Protein AF-A0A4Q3V1G8-F1 (afdb_monomer)

pLDDT: mean 88.75, std 11.13, range [47.59, 98.69]

Secondary structure (DSSP, 8-state):
-EEE-PEES---GGGHHHHHHHTTTSEEEEEEEETTTTEEEEEEEE-HHHHHHHHHHHHHHHGGG--TTT---SS--SBSEEEEEEESS--HHHHHHHHHHHH---EEE-GGGTTS--HHHHHHHS---SSSB-EEEEE---------

Nearest PDB structures (foldseek):
  1qd1-assembly1_A  TM=9.001E-01  e=7.141E-14  Sus scrofa
  1qd1-assembly1_B  TM=8.941E-01  e=1.882E-13  Sus scrofa
  2pfd-assembly1_A  TM=8.922E-01  e=1.395E-12  Rattus norvegicus
  8xsx-assembly1_CB  TM=6.002E-01  e=4.749E-01  Homo sapiens
  8ceh-assembly1_Aa  TM=5.767E-01  e=5.404E-01  Saccharomyces cerevisiae

Foldseek 3Di:
DKKKKWKFQAADQVCQVVLVVLLPPWAWDDWHDDPQARITITITDDPQVSRLSSVVSNCVVQLVVFFPVPDDHDHQAQFSRREMEMEDDYDQVVSQVVCCVVPVAAEAEEDPRHPRDDSVRCSVVFHNPGRGGYHYTYYDHDDDDDDD

Sequence (148 aa):
MTLTVPNWSIYAPEAERHWESLLAPCTVHYCQGDVDHGRTVTAFSGSQEEVEAALFRLAEDILPRIDLREQTGVHPRIGALDVCPFIGPNDAAGFAHRLQQRFGIPTVLYERSGDGRSLPEIRKHEGAGTRWGVATIGERGFLLAINV

Mean predicted aligned error: 4.71 Å

Solvent-accessible surface area (backbone atoms only — not comparable to full-atom values): 8042 Å² total; per-residue (Å²): 107,18,38,38,51,36,34,30,60,46,58,53,76,90,47,36,71,57,55,56,61,45,33,61,90,33,52,76,77,44,64,51,58,37,78,80,48,29,22,26,42,37,27,38,32,25,51,54,68,47,44,52,53,21,51,49,51,48,47,68,64,47,54,83,78,51,47,55,80,76,63,85,56,81,50,92,69,26,14,42,49,34,36,36,43,36,30,68,67,74,58,46,68,61,50,38,53,52,49,25,73,74,70,70,40,52,62,44,51,28,34,80,58,38,92,57,47,48,70,74,59,47,54,73,75,48,63,46,86,40,53,49,23,34,32,31,28,16,43,49,78,94,79,85,88,78,90,130

Radius of gyration: 13.98 Å; Cα contacts (8 Å, |Δi|>4): 303; chains: 1; bounding box: 34×35×31 Å

Structure (mmCIF, N/CA/C/O backbone):
data_AF-A0A4Q3V1G8-F1
#
_entry.id   AF-A0A4Q3V1G8-F1
#
loop_
_atom_site.group_PDB
_atom_site.id
_atom_site.type_symbol
_atom_site.label_atom_id
_atom_site.label_alt_id
_atom_site.label_comp_id
_atom_site.label_asym_id
_atom_site.label_entity_id
_atom_site.label_seq_id
_atom_site.pdbx_PDB_ins_code
_atom_site.Cartn_x
_atom_site.Cartn_y
_atom_site.Cartn_z
_atom_site.occupancy
_atom_site.B_iso_or_equiv
_atom_site.auth_seq_id
_atom_site.auth_comp_id
_atom_site.auth_asym_id
_atom_site.auth_atom_id
_atom_site.pdbx_PDB_model_num
ATOM 1 N N . MET A 1 1 ? 1.397 11.195 14.075 1.00 91.25 1 MET A N 1
ATOM 2 C CA . MET A 1 1 ? 2.170 10.781 12.890 1.00 91.25 1 MET A CA 1
ATOM 3 C C . MET A 1 1 ? 1.860 9.327 12.624 1.00 91.25 1 MET A C 1
ATOM 5 O O . MET A 1 1 ? 1.904 8.534 13.562 1.00 91.25 1 MET A O 1
ATOM 9 N N . THR A 1 2 ? 1.530 9.018 11.381 1.00 96.00 2 THR A N 1
ATOM 10 C CA . THR A 1 2 ? 1.158 7.690 10.896 1.00 96.00 2 THR A CA 1
ATOM 11 C C . THR A 1 2 ? 2.268 7.202 9.981 1.00 96.00 2 THR A C 1
ATOM 13 O O . THR A 1 2 ? 2.747 7.970 9.151 1.00 96.00 2 THR A O 1
ATOM 16 N N . LEU A 1 3 ? 2.699 5.956 10.142 1.00 97.06 3 LEU A N 1
ATOM 17 C CA . LEU A 1 3 ? 3.656 5.285 9.260 1.00 97.06 3 LEU A CA 1
ATOM 18 C C . LEU A 1 3 ? 2.925 4.166 8.522 1.00 97.06 3 LEU A C 1
ATOM 20 O O . LEU A 1 3 ? 2.128 3.447 9.124 1.00 97.06 3 LEU A O 1
ATOM 24 N N . THR A 1 4 ? 3.230 3.983 7.243 1.00 97.19 4 THR A N 1
ATOM 25 C CA . THR A 1 4 ? 2.778 2.820 6.480 1.00 97.19 4 THR A CA 1
ATOM 26 C C . THR A 1 4 ? 3.923 2.207 5.687 1.00 97.19 4 THR A C 1
ATOM 28 O O . THR A 1 4 ? 4.894 2.892 5.361 1.00 97.19 4 THR A O 1
ATOM 31 N N . VAL A 1 5 ? 3.823 0.900 5.431 1.00 96.50 5 VAL A N 1
ATOM 32 C CA . VAL A 1 5 ? 4.818 0.119 4.680 1.00 96.50 5 VAL A CA 1
ATOM 33 C C . VAL A 1 5 ? 4.122 -0.774 3.641 1.00 96.50 5 VAL A C 1
ATOM 35 O O . VAL A 1 5 ? 4.073 -1.994 3.826 1.00 96.50 5 VAL A O 1
ATOM 38 N N . PRO A 1 6 ? 3.455 -0.206 2.620 1.00 96.50 6 PRO A N 1
ATOM 39 C CA . PRO A 1 6 ? 2.727 -1.000 1.644 1.00 96.50 6 PRO A CA 1
ATOM 40 C C . PRO A 1 6 ? 3.666 -1.815 0.746 1.00 96.50 6 PRO A C 1
ATOM 42 O O . PRO A 1 6 ? 4.669 -1.322 0.224 1.00 96.50 6 PRO A O 1
ATOM 45 N N . ASN A 1 7 ? 3.278 -3.068 0.528 1.00 94.88 7 ASN A N 1
ATOM 46 C CA . ASN A 1 7 ? 3.923 -3.978 -0.407 1.00 94.88 7 ASN A CA 1
ATOM 47 C C . ASN A 1 7 ? 3.077 -4.091 -1.675 1.00 94.88 7 ASN A C 1
ATOM 49 O O . ASN A 1 7 ? 1.935 -4.554 -1.629 1.00 94.88 7 ASN A O 1
ATOM 53 N N . TRP A 1 8 ? 3.664 -3.722 -2.806 1.00 95.31 8 TRP A N 1
ATOM 54 C CA . TRP A 1 8 ? 3.045 -3.791 -4.123 1.00 95.31 8 TRP A CA 1
ATOM 55 C C . TRP A 1 8 ? 3.599 -4.978 -4.901 1.00 95.31 8 TRP A C 1
ATOM 57 O O . TRP A 1 8 ? 4.811 -5.124 -5.006 1.00 95.31 8 TRP A O 1
ATOM 67 N N . SER A 1 9 ? 2.739 -5.807 -5.487 1.00 93.19 9 SER A N 1
ATOM 68 C CA . SER A 1 9 ? 3.126 -7.017 -6.238 1.00 93.19 9 SER A CA 1
ATOM 69 C C . SER A 1 9 ? 3.633 -6.730 -7.660 1.00 93.19 9 SER A C 1
ATOM 71 O O . SER A 1 9 ? 3.309 -7.450 -8.602 1.00 93.19 9 SER A O 1
ATOM 73 N N . ILE A 1 10 ? 4.374 -5.637 -7.830 1.00 91.94 10 ILE A N 1
ATOM 74 C CA . ILE A 1 10 ? 4.967 -5.208 -9.095 1.00 91.94 10 ILE A CA 1
ATOM 75 C C . ILE A 1 10 ? 6.446 -4.905 -8.878 1.00 91.94 10 ILE A C 1
ATOM 77 O O . ILE A 1 10 ? 6.811 -4.349 -7.849 1.00 91.94 10 ILE A O 1
ATOM 81 N N . TYR A 1 11 ? 7.283 -5.230 -9.857 1.00 91.94 11 TYR A N 1
ATOM 82 C CA . TYR A 1 11 ? 8.659 -4.751 -9.944 1.00 91.94 11 TYR A CA 1
ATOM 83 C C . TYR A 1 11 ? 8.791 -3.896 -11.208 1.00 91.94 11 TYR A C 1
ATOM 85 O O . TYR A 1 11 ? 8.629 -4.411 -12.313 1.00 91.94 11 TYR A O 1
ATOM 93 N N . ALA A 1 12 ? 9.025 -2.593 -11.037 1.00 91.88 12 ALA A N 1
ATOM 94 C CA . ALA A 1 12 ? 9.196 -1.629 -12.128 1.00 91.88 12 ALA A CA 1
ATOM 95 C C . ALA A 1 12 ? 10.237 -0.566 -11.719 1.00 91.88 12 ALA A C 1
ATOM 97 O O . ALA A 1 12 ? 9.861 0.536 -11.306 1.00 91.88 12 ALA A O 1
ATOM 98 N N . PRO A 1 13 ? 11.544 -0.890 -11.765 1.00 91.62 13 PRO A N 1
ATOM 99 C CA . PRO A 1 13 ? 12.608 -0.011 -11.271 1.00 91.62 13 PRO A CA 1
ATOM 100 C C . PRO A 1 13 ? 12.626 1.359 -11.966 1.00 91.62 13 PRO A C 1
ATOM 102 O O . PRO A 1 13 ? 12.992 2.374 -11.375 1.00 91.62 13 PRO A O 1
ATOM 105 N N . GLU A 1 14 ? 12.173 1.429 -13.216 1.00 94.25 14 GLU A N 1
ATOM 106 C CA . GLU A 1 14 ? 12.031 2.673 -13.968 1.00 94.25 14 GLU A CA 1
ATOM 107 C C . GLU A 1 14 ? 10.965 3.628 -13.398 1.00 94.25 14 GLU A C 1
ATOM 109 O O . GLU A 1 14 ? 11.041 4.835 -13.641 1.00 94.25 14 GLU A O 1
ATOM 114 N N . ALA A 1 15 ? 9.994 3.113 -12.635 1.00 94.94 15 ALA A N 1
ATOM 115 C CA . ALA A 1 15 ? 8.897 3.882 -12.050 1.00 94.94 15 ALA A CA 1
ATOM 116 C C . ALA A 1 15 ? 9.166 4.336 -10.604 1.00 94.94 15 ALA A C 1
ATOM 118 O O . ALA A 1 15 ? 8.461 5.215 -10.113 1.00 94.94 15 ALA A O 1
ATOM 119 N N . GLU A 1 16 ? 10.194 3.808 -9.930 1.00 94.12 16 GLU A N 1
ATOM 120 C CA . GLU A 1 16 ? 10.452 4.055 -8.500 1.00 94.12 16 GLU A CA 1
ATOM 121 C C . GLU A 1 16 ? 10.584 5.545 -8.168 1.00 94.12 16 GLU A C 1
ATOM 123 O O . GLU A 1 16 ? 9.902 6.041 -7.276 1.00 94.12 16 GLU A O 1
ATOM 128 N N . ARG A 1 17 ? 11.375 6.296 -8.948 1.00 95.88 17 ARG A N 1
ATOM 129 C CA . ARG A 1 17 ? 11.522 7.754 -8.759 1.00 95.88 17 ARG A CA 1
ATOM 130 C C . ARG A 1 17 ? 10.205 8.513 -8.916 1.00 95.88 17 ARG A C 1
ATOM 132 O O . ARG A 1 17 ? 9.983 9.519 -8.246 1.00 95.88 17 ARG A O 1
ATOM 139 N N . HIS A 1 18 ? 9.340 8.056 -9.819 1.00 97.56 18 HIS A N 1
ATOM 140 C CA . HIS A 1 18 ? 8.012 8.642 -9.991 1.00 97.56 18 HIS A CA 1
ATOM 141 C C . HIS A 1 18 ? 7.136 8.331 -8.777 1.00 97.56 18 HIS A C 1
ATOM 143 O O . HIS A 1 18 ? 6.546 9.248 -8.210 1.00 97.56 18 HIS A O 1
ATOM 149 N N . TRP A 1 19 ? 7.121 7.083 -8.306 1.00 97.69 19 TRP A N 1
ATOM 150 C CA . TRP A 1 19 ? 6.374 6.692 -7.108 1.00 97.69 19 TRP A CA 1
ATOM 151 C C . TRP A 1 19 ? 6.843 7.407 -5.843 1.00 97.69 19 TRP A C 1
ATOM 153 O O . TRP A 1 19 ? 5.995 7.861 -5.080 1.00 97.69 19 TRP A O 1
ATOM 163 N N . GLU A 1 20 ? 8.149 7.613 -5.658 1.00 97.44 20 GLU A N 1
ATOM 164 C CA . GLU A 1 20 ? 8.673 8.460 -4.579 1.00 97.44 20 GLU A CA 1
ATOM 165 C C . GLU A 1 20 ? 8.102 9.879 -4.643 1.00 97.44 20 GLU A C 1
ATOM 167 O O . GLU A 1 20 ? 7.680 10.425 -3.624 1.00 97.44 20 GLU A O 1
ATOM 172 N N . SER A 1 21 ? 8.018 10.468 -5.840 1.00 97.88 21 SER A N 1
ATOM 173 C CA . SER A 1 21 ? 7.459 11.815 -6.007 1.00 97.88 21 SER A CA 1
ATOM 174 C C . SER A 1 21 ? 5.971 11.895 -5.637 1.00 97.88 21 SER A C 1
ATOM 176 O O . SER A 1 21 ? 5.521 12.904 -5.091 1.00 97.88 21 SER A O 1
ATOM 178 N N . LEU A 1 22 ? 5.212 10.811 -5.850 1.00 98.19 22 LEU A N 1
ATOM 179 C CA . LEU A 1 22 ? 3.797 10.721 -5.473 1.00 98.19 22 LEU A CA 1
ATOM 180 C C . LEU A 1 22 ? 3.588 10.674 -3.953 1.00 98.19 22 LEU A C 1
ATOM 182 O O . LEU A 1 22 ? 2.465 10.899 -3.491 1.00 98.19 22 LEU A O 1
ATOM 186 N N . LEU A 1 23 ? 4.633 10.410 -3.163 1.00 97.94 23 LEU A N 1
AT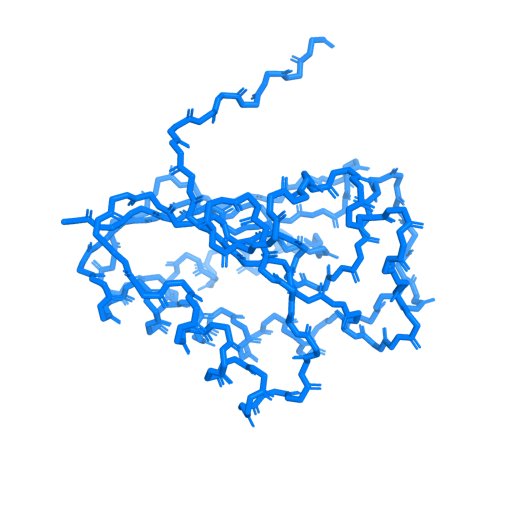OM 187 C CA . LEU A 1 23 ? 4.543 10.356 -1.704 1.00 97.94 23 LEU A CA 1
ATOM 188 C C . 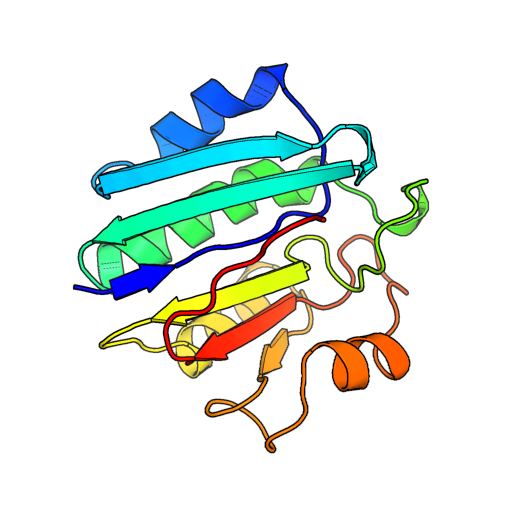LEU A 1 23 ? 4.527 11.741 -1.047 1.00 97.94 23 LEU A C 1
ATOM 190 O O . LEU A 1 23 ? 4.114 11.847 0.103 1.00 97.94 23 LEU A O 1
ATOM 194 N N . ALA A 1 24 ? 4.893 12.815 -1.752 1.00 95.50 24 ALA A N 1
ATOM 195 C CA . ALA A 1 24 ? 4.867 14.165 -1.187 1.00 95.50 24 ALA A CA 1
ATOM 196 C C . ALA A 1 24 ? 3.453 14.563 -0.686 1.00 95.50 24 ALA A C 1
ATOM 198 O O . ALA A 1 24 ? 2.462 14.295 -1.369 1.00 95.50 24 ALA A O 1
ATOM 199 N N . PRO A 1 25 ? 3.309 15.222 0.479 1.00 97.44 25 PRO A N 1
ATOM 200 C CA . PRO A 1 25 ? 4.363 15.773 1.334 1.00 97.44 25 PRO A CA 1
ATOM 201 C C . PRO A 1 25 ? 4.877 14.809 2.424 1.00 97.44 25 PRO A C 1
ATOM 203 O O . PRO A 1 25 ? 5.576 15.257 3.329 1.00 97.44 25 PRO A O 1
ATOM 206 N N . CYS A 1 26 ? 4.546 13.512 2.379 1.00 98.25 26 CYS A N 1
ATOM 207 C CA . CYS A 1 26 ? 5.023 12.559 3.381 1.00 98.25 26 CYS A CA 1
ATOM 208 C C . CYS A 1 26 ? 6.554 12.469 3.400 1.00 98.25 26 CYS A C 1
ATOM 210 O O . CYS A 1 26 ? 7.226 12.572 2.372 1.00 98.25 26 CYS A O 1
ATOM 212 N N . THR A 1 27 ? 7.101 12.170 4.575 1.00 98.31 27 THR A N 1
ATOM 213 C CA . THR A 1 27 ? 8.498 11.763 4.712 1.00 98.31 27 THR A CA 1
ATOM 214 C C . THR A 1 27 ? 8.661 10.359 4.145 1.00 98.31 27 THR A C 1
ATOM 216 O O . THR A 1 27 ? 8.052 9.416 4.655 1.00 98.31 27 THR A O 1
ATOM 219 N N . VAL A 1 28 ? 9.491 10.218 3.113 1.00 97.88 28 VAL A N 1
ATOM 220 C CA . VAL A 1 28 ? 9.822 8.930 2.490 1.00 97.88 28 VAL A CA 1
ATOM 221 C C . VAL A 1 28 ? 10.999 8.293 3.223 1.00 97.88 28 VAL A C 1
ATOM 223 O O . VAL A 1 28 ? 12.035 8.927 3.407 1.00 97.88 28 VAL A O 1
ATOM 226 N N . HIS A 1 29 ? 10.836 7.036 3.631 1.00 96.69 29 HIS A N 1
ATOM 227 C CA . HIS A 1 29 ? 11.870 6.234 4.298 1.00 96.69 29 HIS A CA 1
ATOM 228 C C . HIS A 1 29 ? 12.431 5.146 3.384 1.00 96.69 29 HIS A C 1
ATOM 230 O O . HIS A 1 29 ? 13.583 4.749 3.536 1.00 96.69 29 HIS A O 1
ATOM 236 N N . TYR A 1 30 ? 11.606 4.636 2.466 1.00 95.62 30 TYR A N 1
ATOM 237 C CA . TYR A 1 30 ? 11.975 3.578 1.530 1.00 95.62 30 TYR A CA 1
ATOM 238 C C . TYR A 1 30 ? 11.035 3.580 0.319 1.00 95.62 30 TYR A C 1
ATOM 240 O O . TYR A 1 30 ? 9.830 3.778 0.479 1.00 95.62 30 TYR A O 1
ATOM 248 N N . CYS A 1 31 ? 11.556 3.322 -0.876 1.00 95.50 31 CYS A N 1
ATOM 249 C CA . CYS A 1 31 ? 10.762 3.049 -2.073 1.00 95.50 31 CYS A CA 1
ATOM 250 C C . CYS A 1 31 ? 11.630 2.292 -3.076 1.00 95.50 31 CYS A C 1
ATOM 252 O O . CYS A 1 31 ? 12.344 2.893 -3.871 1.00 95.50 31 CYS A O 1
ATOM 254 N N . GLN A 1 32 ? 11.608 0.965 -3.008 1.00 93.62 32 GLN A N 1
ATOM 255 C CA . GLN A 1 32 ? 12.488 0.154 -3.841 1.00 93.62 32 GLN A CA 1
ATOM 256 C C . GLN A 1 32 ? 11.853 -1.192 -4.185 1.00 93.62 32 GLN A C 1
ATOM 258 O O . GLN A 1 32 ? 11.128 -1.800 -3.386 1.00 93.62 32 GLN A O 1
ATOM 263 N N . GLY A 1 33 ? 12.121 -1.637 -5.406 1.00 89.44 33 GLY A N 1
ATOM 264 C CA . GLY A 1 33 ? 11.773 -2.933 -5.949 1.00 89.44 33 GLY A CA 1
ATOM 265 C C . GLY A 1 33 ? 12.762 -4.032 -5.572 1.00 89.44 33 GLY A C 1
ATOM 266 O O . GLY A 1 33 ? 13.967 -3.822 -5.455 1.00 89.44 33 GLY A O 1
ATOM 267 N N . ASP A 1 34 ? 12.228 -5.237 -5.445 1.00 84.38 34 ASP A N 1
ATOM 268 C CA . ASP A 1 34 ? 12.937 -6.493 -5.255 1.00 84.38 34 ASP A CA 1
ATOM 269 C C . ASP A 1 34 ? 12.611 -7.398 -6.451 1.00 84.38 34 ASP A C 1
ATOM 271 O O . ASP A 1 34 ? 11.469 -7.845 -6.615 1.00 84.38 34 ASP A O 1
ATOM 275 N N . VAL A 1 35 ? 13.612 -7.612 -7.311 1.00 80.44 35 VAL A N 1
ATOM 276 C CA . VAL A 1 35 ? 13.464 -8.370 -8.562 1.00 80.44 35 VAL A CA 1
ATOM 277 C C . VAL A 1 35 ? 13.153 -9.842 -8.305 1.00 80.44 35 VAL A C 1
ATOM 279 O O . VAL A 1 35 ? 12.322 -10.417 -9.005 1.00 80.44 35 VAL A O 1
ATOM 282 N N . ASP A 1 36 ? 13.751 -10.433 -7.268 1.00 76.12 36 ASP A N 1
ATOM 283 C CA . ASP A 1 36 ? 13.586 -11.853 -6.950 1.00 76.12 36 ASP A CA 1
ATOM 284 C C . ASP A 1 36 ? 12.162 -12.135 -6.453 1.00 76.12 36 ASP A C 1
ATOM 286 O O . ASP A 1 36 ? 11.566 -13.175 -6.749 1.00 76.12 36 ASP A O 1
ATOM 290 N N . HIS A 1 37 ? 11.575 -11.173 -5.737 1.00 79.44 37 HIS A N 1
ATOM 291 C CA . HIS A 1 37 ? 10.217 -11.276 -5.209 1.00 79.44 37 HIS A CA 1
ATOM 292 C C . HIS A 1 37 ? 9.141 -10.690 -6.136 1.00 79.44 37 HIS A C 1
ATOM 294 O O . HIS A 1 37 ? 7.952 -10.927 -5.899 1.00 79.44 37 HIS A O 1
ATOM 300 N N . GLY A 1 38 ? 9.530 -9.949 -7.179 1.00 84.88 38 GLY A N 1
ATOM 301 C CA . GLY A 1 38 ? 8.606 -9.279 -8.097 1.00 84.88 38 GLY A CA 1
ATOM 302 C C . GLY A 1 38 ? 7.704 -8.268 -7.386 1.00 84.88 38 GLY A C 1
ATOM 303 O O . GLY A 1 38 ? 6.503 -8.224 -7.653 1.00 84.88 38 GLY A O 1
ATOM 304 N N . ARG A 1 39 ? 8.254 -7.521 -6.420 1.00 89.75 39 ARG A N 1
ATOM 305 C CA . ARG A 1 39 ? 7.492 -6.578 -5.588 1.00 89.75 39 ARG A CA 1
ATOM 306 C C . ARG A 1 39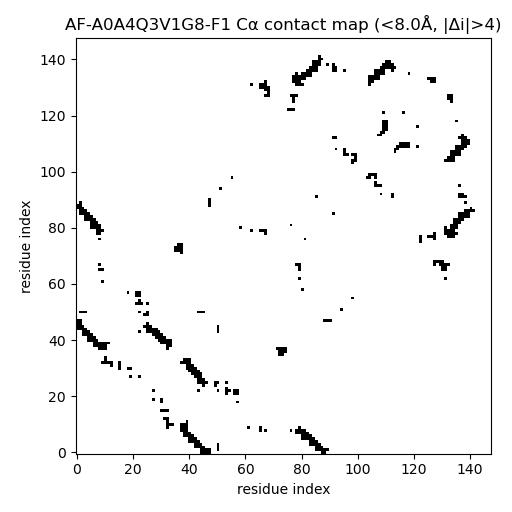 ? 8.236 -5.268 -5.375 1.00 89.75 39 ARG A C 1
ATOM 308 O O . ARG A 1 39 ? 9.460 -5.255 -5.377 1.00 89.75 39 ARG A O 1
ATOM 315 N N . THR A 1 40 ? 7.502 -4.214 -5.053 1.00 94.12 40 THR A N 1
ATOM 316 C CA . THR A 1 40 ? 8.031 -2.928 -4.603 1.00 94.12 40 THR A CA 1
ATOM 317 C C . THR A 1 40 ? 7.493 -2.640 -3.216 1.00 94.12 40 THR A C 1
ATOM 319 O O . THR A 1 40 ? 6.287 -2.698 -2.977 1.00 94.12 40 THR A O 1
ATOM 322 N N . VAL A 1 41 ? 8.398 -2.332 -2.292 1.00 94.88 41 VAL A N 1
ATOM 323 C CA . VAL A 1 41 ? 8.045 -1.901 -0.939 1.00 94.88 41 VAL A CA 1
ATOM 324 C C . VAL A 1 41 ? 8.196 -0.392 -0.888 1.00 94.88 41 VAL A C 1
ATOM 326 O O . VAL A 1 41 ? 9.249 0.133 -1.253 1.00 94.88 41 VAL A O 1
ATOM 329 N N . THR A 1 42 ? 7.167 0.306 -0.416 1.00 97.38 42 THR A N 1
ATOM 330 C CA . THR A 1 42 ? 7.306 1.714 -0.032 1.00 97.38 42 THR A CA 1
ATOM 331 C C . THR A 1 42 ? 7.114 1.852 1.472 1.00 97.38 42 THR A C 1
ATOM 333 O O . THR A 1 42 ? 6.393 1.072 2.083 1.00 97.38 42 THR A O 1
ATOM 336 N N . ALA A 1 43 ? 7.815 2.792 2.098 1.00 97.19 43 ALA A N 1
ATOM 337 C CA . ALA A 1 43 ? 7.694 3.115 3.512 1.00 97.19 43 ALA A CA 1
ATOM 338 C C . ALA A 1 43 ? 7.735 4.630 3.674 1.00 97.19 43 ALA A C 1
ATOM 340 O O . ALA A 1 43 ? 8.695 5.279 3.256 1.00 97.19 43 ALA A O 1
ATOM 341 N N . PHE A 1 44 ? 6.696 5.203 4.270 1.00 98.25 44 PHE A N 1
ATOM 342 C CA . PHE A 1 44 ? 6.560 6.651 4.403 1.00 98.25 44 PHE A CA 1
ATOM 343 C C . PHE A 1 44 ? 5.647 7.019 5.569 1.00 98.25 44 PHE A C 1
ATOM 345 O O . PHE A 1 44 ? 4.812 6.224 6.009 1.00 98.25 44 PHE A O 1
ATOM 352 N N . SER A 1 45 ? 5.821 8.232 6.089 1.00 98.31 45 SER A N 1
ATOM 353 C CA . SER A 1 45 ? 5.048 8.728 7.227 1.00 98.31 45 SER A CA 1
ATOM 354 C C . SER A 1 45 ? 4.622 10.182 7.074 1.00 98.31 45 SER A C 1
ATOM 356 O O . SER A 1 45 ? 5.354 10.983 6.500 1.00 98.31 45 SER A O 1
ATOM 358 N N . GLY A 1 46 ? 3.489 10.538 7.673 1.00 98.00 46 GLY A N 1
ATOM 359 C CA . GLY A 1 46 ? 2.942 11.897 7.675 1.00 98.00 46 GLY A CA 1
ATOM 360 C C . GLY A 1 46 ? 1.776 12.037 8.652 1.00 98.00 46 GLY A C 1
ATOM 361 O O . GLY A 1 46 ? 1.660 11.261 9.615 1.00 98.00 46 GLY A O 1
ATOM 362 N N . SER A 1 47 ? 0.904 13.017 8.419 1.00 97.88 47 SER A N 1
ATOM 363 C CA . SER A 1 47 ? -0.453 12.982 8.971 1.00 97.88 47 SER A CA 1
ATOM 364 C C . SER A 1 47 ? -1.237 11.805 8.375 1.00 97.88 47 SER A C 1
ATOM 366 O O . SER A 1 47 ? -0.848 11.230 7.355 1.00 97.88 47 SER A O 1
ATOM 368 N N . GLN A 1 48 ? -2.343 11.428 9.015 1.00 96.25 48 GLN A N 1
ATOM 369 C CA . GLN A 1 48 ? -3.198 10.360 8.501 1.00 96.25 48 GLN A CA 1
ATOM 370 C C . GLN A 1 48 ? -3.719 10.706 7.096 1.00 96.25 48 GLN A C 1
ATOM 372 O O . GLN A 1 48 ? -3.667 9.879 6.191 1.00 96.25 48 GLN A O 1
ATOM 377 N N . GLU A 1 49 ? -4.157 11.949 6.903 1.00 97.31 49 GLU A N 1
ATOM 378 C CA . GLU A 1 49 ? -4.694 12.456 5.640 1.00 97.31 49 GLU A CA 1
ATOM 379 C C . GLU A 1 49 ? -3.635 12.450 4.532 1.00 97.31 49 GLU A C 1
ATOM 381 O O . GLU A 1 49 ? -3.921 12.048 3.404 1.00 97.31 49 GLU A O 1
ATOM 386 N N . GLU A 1 50 ? -2.403 12.857 4.849 1.00 98.31 50 GLU A N 1
ATOM 387 C CA . GLU A 1 50 ? -1.281 12.838 3.906 1.00 98.31 50 GLU A CA 1
ATOM 388 C C . GLU A 1 50 ? -0.937 11.410 3.472 1.00 98.31 50 GLU A C 1
ATOM 390 O O . GLU A 1 50 ? -0.786 11.151 2.2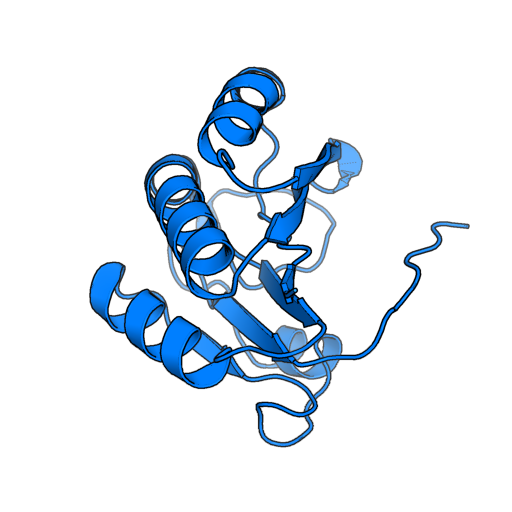76 1.00 98.31 50 GLU A O 1
ATOM 395 N N . VAL A 1 51 ? -0.864 10.480 4.432 1.00 98.38 51 VAL A N 1
ATOM 396 C CA . VAL A 1 51 ? -0.556 9.067 4.169 1.00 98.38 51 VAL A CA 1
ATOM 397 C C . VAL A 1 51 ? -1.623 8.429 3.286 1.00 98.38 51 VAL A C 1
ATOM 399 O O . VAL A 1 51 ? -1.291 7.776 2.298 1.00 98.38 51 VAL A O 1
ATOM 402 N N . GLU A 1 52 ? -2.902 8.638 3.594 1.00 98.12 52 GLU A N 1
ATOM 403 C CA . GLU A 1 52 ? -3.991 8.105 2.775 1.00 98.12 52 GLU A CA 1
ATOM 404 C C . GLU A 1 52 ? -4.005 8.711 1.368 1.00 98.12 52 GLU A C 1
ATOM 406 O O . GLU A 1 52 ? -4.178 7.986 0.386 1.00 98.12 52 GLU A O 1
ATOM 411 N N . ALA A 1 53 ? -3.778 10.022 1.244 1.00 98.44 53 ALA A N 1
ATOM 412 C CA . ALA A 1 53 ? -3.698 10.680 -0.057 1.00 98.44 53 ALA A CA 1
ATOM 413 C C . ALA A 1 53 ? -2.541 10.125 -0.906 1.00 98.44 53 ALA A C 1
ATOM 415 O O . ALA A 1 53 ? -2.717 9.892 -2.103 1.00 98.44 53 ALA A O 1
ATOM 416 N N . ALA A 1 54 ? -1.381 9.871 -0.294 1.00 98.56 54 ALA A N 1
ATOM 417 C CA . ALA A 1 54 ? -0.243 9.237 -0.956 1.00 98.56 54 ALA A CA 1
ATOM 418 C C . ALA A 1 54 ? -0.548 7.793 -1.383 1.00 98.56 54 ALA A C 1
ATOM 420 O O . ALA A 1 54 ? -0.258 7.424 -2.522 1.00 98.56 54 ALA A O 1
ATOM 421 N N . LEU A 1 55 ? -1.200 6.998 -0.525 1.00 98.50 55 LEU A N 1
ATOM 422 C CA . LEU A 1 55 ? -1.642 5.642 -0.869 1.00 98.50 55 LEU A CA 1
ATOM 423 C C . LEU A 1 55 ? -2.606 5.635 -2.059 1.00 98.50 55 LEU A C 1
ATOM 425 O O . LEU A 1 55 ? -2.467 4.790 -2.942 1.00 98.50 55 LEU A O 1
ATOM 429 N N . PHE A 1 56 ? -3.550 6.580 -2.121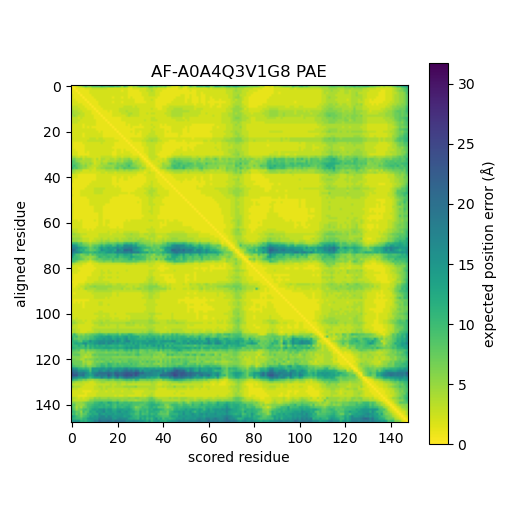 1.00 98.62 56 PHE A N 1
ATOM 430 C CA . PHE A 1 56 ? -4.449 6.700 -3.270 1.00 98.62 56 PHE A CA 1
ATOM 431 C C . PHE A 1 56 ? -3.698 7.038 -4.556 1.00 98.62 56 PHE A C 1
ATOM 433 O O . PHE A 1 56 ? -3.929 6.371 -5.560 1.00 98.62 56 PHE A O 1
ATOM 440 N N . ARG A 1 57 ? -2.771 8.004 -4.531 1.00 98.69 57 ARG A N 1
ATOM 441 C CA . ARG A 1 57 ? -1.965 8.349 -5.717 1.00 98.69 57 ARG A CA 1
ATOM 442 C C . ARG A 1 57 ? -1.117 7.173 -6.201 1.00 98.69 57 ARG A C 1
ATOM 444 O O . ARG A 1 57 ? -1.054 6.923 -7.401 1.00 98.69 57 ARG A O 1
ATOM 451 N N . LEU A 1 58 ? -0.505 6.429 -5.277 1.00 98.44 58 LEU A N 1
ATOM 452 C CA . LEU A 1 58 ? 0.219 5.203 -5.614 1.00 98.44 58 LEU A CA 1
ATOM 453 C C . LEU A 1 58 ? -0.708 4.154 -6.232 1.00 98.44 58 LEU A C 1
ATOM 455 O O . LEU A 1 58 ? -0.382 3.605 -7.278 1.00 98.44 58 LEU A O 1
ATOM 459 N N . ALA A 1 59 ? -1.871 3.896 -5.627 1.00 98.12 59 ALA A N 1
ATOM 460 C CA . ALA A 1 59 ? -2.838 2.937 -6.156 1.00 98.12 59 ALA A CA 1
ATOM 461 C C . ALA A 1 59 ? -3.299 3.315 -7.575 1.00 98.12 59 ALA A C 1
ATOM 463 O O . ALA A 1 59 ? -3.344 2.454 -8.450 1.00 98.12 59 ALA A O 1
ATOM 464 N N . GLU A 1 60 ? -3.588 4.594 -7.825 1.00 98.19 60 GLU A N 1
ATOM 465 C CA . GLU A 1 60 ? -3.980 5.090 -9.151 1.00 98.19 60 GLU A CA 1
ATOM 466 C C . GLU A 1 60 ? -2.916 4.847 -10.220 1.00 98.19 60 GLU A C 1
ATOM 468 O O . GLU A 1 60 ? -3.263 4.494 -11.345 1.00 98.19 60 GLU A O 1
ATOM 473 N N . ASP A 1 61 ? -1.635 5.007 -9.880 1.00 98.12 61 ASP A N 1
ATOM 474 C CA . ASP A 1 61 ? -0.542 4.807 -10.833 1.00 98.12 61 ASP A CA 1
ATOM 475 C C . ASP A 1 61 ? -0.153 3.326 -10.989 1.00 98.12 61 ASP A C 1
ATOM 477 O O . ASP A 1 61 ? 0.145 2.875 -12.097 1.00 98.12 61 ASP A O 1
ATOM 481 N N . ILE A 1 62 ? -0.179 2.549 -9.902 1.00 97.00 62 ILE A N 1
ATOM 482 C CA . ILE A 1 62 ? 0.315 1.165 -9.867 1.00 97.00 62 ILE A CA 1
ATOM 483 C C . ILE A 1 62 ? -0.722 0.170 -10.382 1.00 97.00 62 ILE A C 1
ATOM 485 O O . ILE A 1 62 ? -0.385 -0.713 -11.173 1.00 97.00 62 ILE A O 1
ATOM 489 N N . LEU A 1 63 ? -1.984 0.284 -9.958 1.00 96.12 63 LEU A N 1
ATOM 490 C CA . LEU A 1 63 ? -3.018 -0.701 -10.288 1.00 96.12 63 LEU A CA 1
ATOM 491 C C . LEU A 1 63 ? -3.178 -0.903 -11.810 1.00 96.12 63 LEU A C 1
ATOM 493 O O . LEU A 1 63 ? -3.217 -2.051 -12.264 1.00 96.12 63 LEU A O 1
ATOM 497 N N . PRO A 1 64 ? -3.193 0.133 -12.667 1.00 95.19 64 PRO A N 1
ATOM 498 C CA . PRO A 1 64 ? -3.252 -0.061 -14.117 1.00 95.19 64 PRO A CA 1
ATOM 499 C C . PRO A 1 64 ? -2.061 -0.831 -14.703 1.00 95.19 64 PRO A C 1
ATOM 501 O O . PRO A 1 64 ? -2.211 -1.432 -15.763 1.00 95.19 64 PRO A O 1
ATOM 504 N N . ARG A 1 65 ? -0.910 -0.878 -14.024 1.00 93.88 65 ARG A N 1
ATOM 505 C CA . ARG A 1 65 ? 0.328 -1.513 -14.513 1.00 93.88 65 ARG A CA 1
ATOM 506 C C . ARG A 1 65 ? 0.451 -2.996 -14.159 1.00 93.88 65 ARG A C 1
ATOM 508 O O . ARG A 1 65 ? 1.350 -3.660 -14.660 1.00 93.88 65 ARG A O 1
ATOM 515 N N . ILE A 1 66 ? -0.428 -3.515 -13.303 1.00 90.50 66 ILE A N 1
ATOM 516 C CA . ILE A 1 66 ? -0.343 -4.883 -12.785 1.00 90.50 66 ILE A CA 1
ATOM 517 C C . ILE A 1 66 ? -1.556 -5.729 -13.170 1.00 90.50 66 ILE A C 1
ATOM 519 O O . ILE A 1 66 ? -2.706 -5.304 -13.041 1.00 90.50 66 ILE A O 1
ATOM 523 N N . ASP A 1 67 ? -1.276 -6.961 -13.589 1.00 90.62 67 ASP A N 1
ATOM 524 C CA . ASP A 1 67 ? -2.246 -8.043 -13.709 1.00 90.62 67 ASP A CA 1
ATOM 525 C C . ASP A 1 67 ? -1.715 -9.292 -13.001 1.00 90.62 67 ASP A C 1
ATOM 527 O O . ASP A 1 67 ? -0.813 -9.966 -13.496 1.00 90.62 67 ASP A O 1
ATOM 531 N N . LEU A 1 68 ? -2.268 -9.611 -11.829 1.00 88.06 68 LEU A N 1
ATOM 532 C CA . LEU A 1 68 ? -1.831 -10.762 -11.036 1.00 88.06 68 LEU A CA 1
ATOM 533 C C . LEU A 1 68 ? -2.002 -12.101 -11.755 1.00 88.06 68 LEU A C 1
ATOM 535 O O . LEU A 1 68 ? -1.312 -13.056 -11.405 1.00 88.06 68 LEU A O 1
ATOM 539 N N . ARG A 1 69 ? -2.882 -12.181 -12.759 1.00 84.12 69 ARG A N 1
ATOM 540 C CA . ARG A 1 69 ? -3.113 -13.411 -13.530 1.00 84.12 69 ARG A CA 1
ATOM 541 C C . ARG A 1 69 ? -1.919 -13.765 -14.416 1.00 84.12 69 ARG A C 1
ATOM 543 O O . ARG A 1 69 ? -1.767 -14.922 -14.790 1.00 84.12 69 ARG A O 1
ATOM 550 N N . GLU A 1 70 ? -1.086 -12.777 -14.732 1.00 81.81 70 GLU A N 1
ATOM 551 C CA . GLU A 1 70 ? 0.097 -12.912 -15.587 1.00 81.81 70 GLU A CA 1
ATOM 552 C C . GLU A 1 70 ? 1.406 -12.911 -14.779 1.00 81.81 70 GLU A C 1
ATOM 554 O O . GLU A 1 70 ? 2.479 -13.169 -15.318 1.00 81.81 70 GLU A O 1
ATOM 559 N N . GLN A 1 71 ? 1.342 -12.627 -13.475 1.00 72.38 71 GLN A N 1
ATOM 560 C CA . GLN A 1 71 ? 2.523 -12.454 -12.635 1.00 72.38 71 GLN A CA 1
ATOM 561 C C . GLN A 1 71 ? 3.196 -13.792 -12.296 1.00 72.38 71 GLN A C 1
ATOM 563 O O . GLN A 1 71 ? 2.648 -14.623 -11.568 1.00 72.38 71 GLN A O 1
ATOM 568 N N . THR A 1 72 ? 4.454 -13.946 -12.712 1.00 63.41 72 THR A N 1
ATOM 569 C CA . THR A 1 72 ? 5.329 -15.084 -12.393 1.00 63.41 72 THR A CA 1
ATOM 570 C C . THR A 1 72 ? 6.364 -14.661 -11.350 1.00 63.41 72 THR A C 1
ATOM 572 O O . THR A 1 72 ? 7.308 -13.946 -11.659 1.00 63.41 72 THR A O 1
ATOM 575 N N . GLY A 1 73 ? 6.184 -15.041 -10.087 1.00 61.44 73 GLY A N 1
ATOM 576 C CA . GLY A 1 73 ? 7.109 -14.677 -9.010 1.00 61.44 73 GLY A CA 1
ATOM 577 C C . GLY A 1 73 ? 6.915 -15.587 -7.806 1.00 61.44 73 GLY A C 1
ATOM 578 O O . GLY A 1 73 ? 5.812 -16.077 -7.579 1.00 61.44 73 GLY A O 1
ATOM 579 N N . VAL A 1 74 ? 7.999 -15.844 -7.074 1.00 61.62 74 VAL A N 1
ATOM 580 C CA . VAL A 1 74 ? 8.036 -16.852 -6.000 1.00 61.62 74 VAL A CA 1
ATOM 581 C C . VAL A 1 74 ? 7.413 -16.367 -4.690 1.00 61.62 74 VAL A C 1
ATOM 583 O O . VAL A 1 74 ? 7.103 -17.180 -3.821 1.00 61.62 74 VAL A O 1
ATOM 586 N N . HIS A 1 75 ? 7.217 -15.053 -4.528 1.00 69.00 75 HIS A N 1
ATOM 587 C CA . HIS A 1 75 ? 6.645 -14.498 -3.306 1.00 69.00 75 HIS A CA 1
ATOM 588 C C . HIS A 1 75 ? 5.136 -14.782 -3.222 1.00 69.00 75 HIS A C 1
ATOM 590 O O . HIS A 1 75 ? 4.399 -14.383 -4.129 1.00 69.00 75 HIS A O 1
ATOM 596 N N . PRO A 1 76 ? 4.646 -15.406 -2.132 1.00 71.12 76 PRO A N 1
ATOM 597 C CA . PRO A 1 76 ? 3.216 -15.573 -1.913 1.00 71.12 76 PRO A CA 1
ATOM 598 C C . PRO A 1 76 ? 2.533 -14.207 -1.853 1.00 71.12 76 PRO A C 1
ATOM 600 O O . PRO A 1 76 ? 2.860 -13.385 -0.994 1.00 71.12 76 PRO A O 1
ATOM 603 N N . ARG A 1 77 ? 1.580 -13.993 -2.757 1.00 83.19 77 ARG A N 1
ATOM 604 C CA . ARG A 1 77 ? 0.812 -12.756 -2.894 1.00 83.19 77 ARG A CA 1
ATOM 605 C C . ARG A 1 77 ? -0.645 -13.073 -3.174 1.00 83.19 77 ARG A C 1
ATOM 607 O O . ARG A 1 77 ? -0.948 -14.029 -3.887 1.00 83.19 77 ARG A O 1
ATOM 614 N N . ILE A 1 78 ? -1.5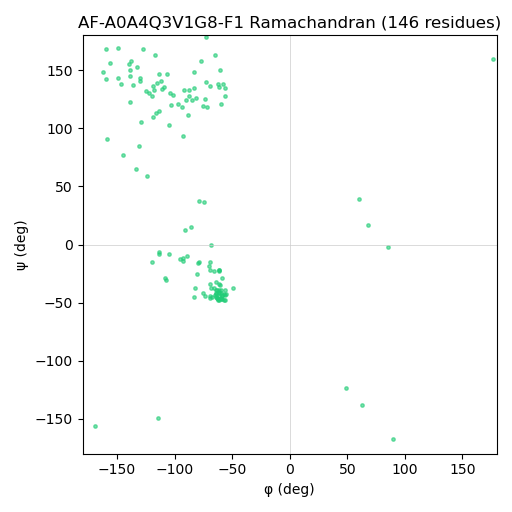24 -12.246 -2.638 1.00 87.06 78 ILE A N 1
ATOM 615 C CA . ILE A 1 78 ? -2.965 -12.308 -2.891 1.00 87.06 78 ILE A CA 1
ATOM 616 C C . ILE A 1 78 ? -3.500 -11.033 -3.522 1.00 87.06 78 ILE A C 1
ATOM 618 O O . ILE A 1 78 ? -4.599 -11.072 -4.067 1.00 87.06 78 ILE A O 1
ATOM 622 N N . GLY A 1 79 ? -2.732 -9.938 -3.493 1.00 92.25 79 GLY A N 1
ATOM 623 C CA . GLY A 1 79 ? -3.163 -8.626 -3.965 1.00 92.25 79 GLY A CA 1
ATOM 624 C C . GLY A 1 79 ? -2.097 -7.849 -4.722 1.00 92.25 79 GLY A C 1
ATOM 625 O O . GLY A 1 79 ? -0.896 -8.040 -4.535 1.00 92.25 79 GLY A O 1
ATOM 626 N N . ALA A 1 80 ? -2.553 -6.931 -5.572 1.00 94.06 80 ALA A N 1
ATOM 627 C CA . ALA A 1 80 ? -1.706 -5.929 -6.205 1.00 94.06 80 ALA A CA 1
ATOM 628 C C . ALA A 1 80 ? -1.113 -4.980 -5.158 1.00 94.06 80 ALA A C 1
ATOM 630 O O . ALA A 1 80 ? 0.089 -4.738 -5.163 1.00 94.06 80 ALA A O 1
ATOM 631 N N . LEU A 1 81 ? -1.952 -4.524 -4.226 1.00 95.38 81 LEU A N 1
ATOM 632 C CA . LEU A 1 81 ? -1.540 -4.051 -2.910 1.00 95.38 81 LEU A CA 1
ATOM 633 C C . LEU A 1 81 ? -1.630 -5.244 -1.959 1.00 95.38 81 LEU A C 1
ATOM 635 O O . LEU A 1 81 ? -2.704 -5.554 -1.457 1.00 95.38 81 LEU A O 1
ATOM 639 N N . ASP A 1 82 ? -0.534 -5.966 -1.772 1.00 92.94 82 ASP A N 1
ATOM 640 C CA . ASP A 1 82 ? -0.575 -7.264 -1.101 1.00 92.94 82 ASP A CA 1
ATOM 641 C C . ASP A 1 82 ? -0.787 -7.133 0.414 1.00 92.94 82 ASP A C 1
ATOM 643 O O . ASP A 1 82 ? -1.625 -7.818 1.004 1.00 92.94 82 ASP A O 1
ATOM 647 N N . VAL A 1 83 ? -0.068 -6.198 1.038 1.00 93.00 83 VAL A N 1
ATOM 648 C CA . VAL A 1 83 ? -0.283 -5.808 2.434 1.00 93.00 83 VAL A CA 1
ATOM 649 C C . VAL A 1 83 ? 0.018 -4.325 2.626 1.00 93.00 83 VAL A C 1
ATOM 651 O O . VAL A 1 83 ? 1.001 -3.816 2.097 1.00 93.00 83 VAL A O 1
ATOM 654 N N . CYS A 1 84 ? -0.822 -3.640 3.399 1.00 96.00 84 CYS A N 1
ATOM 655 C CA . CYS A 1 84 ? -0.722 -2.223 3.732 1.00 96.00 84 CYS A CA 1
ATOM 656 C C . CYS A 1 84 ? -0.878 -2.031 5.253 1.00 96.00 84 CYS A C 1
ATOM 658 O O . CYS A 1 84 ? -1.991 -1.809 5.746 1.00 96.00 84 CYS A O 1
ATOM 660 N N . PRO A 1 85 ? 0.212 -2.169 6.030 1.00 95.00 85 PRO A N 1
ATOM 661 C CA . PRO A 1 85 ? 0.198 -1.933 7.464 1.00 95.00 85 PRO A CA 1
ATOM 662 C C . PRO A 1 85 ? 0.103 -0.436 7.772 1.00 95.00 85 PRO A C 1
ATOM 664 O O . PRO A 1 85 ? 0.809 0.364 7.162 1.00 95.00 85 PRO A O 1
ATOM 667 N N . PHE A 1 86 ? -0.689 -0.070 8.773 1.00 95.25 86 PHE A N 1
ATOM 668 C CA . PHE A 1 86 ? -0.660 1.245 9.409 1.00 95.25 86 PHE A CA 1
ATOM 669 C C . PHE A 1 86 ? -0.068 1.120 10.818 1.00 95.25 86 PHE A C 1
ATOM 671 O O . PHE A 1 86 ? -0.408 0.203 11.567 1.00 95.25 86 PHE A O 1
ATOM 678 N N . ILE A 1 87 ? 0.827 2.041 11.177 1.00 94.31 87 ILE A N 1
ATOM 679 C CA . ILE A 1 87 ? 1.463 2.135 12.495 1.00 94.31 87 ILE A CA 1
ATOM 680 C C . ILE A 1 87 ? 1.231 3.543 13.060 1.00 94.31 87 ILE A C 1
ATOM 682 O O . ILE A 1 87 ? 1.476 4.544 12.382 1.00 94.31 87 ILE A O 1
ATOM 686 N N . GLY A 1 88 ? 0.794 3.622 14.321 1.00 92.81 88 GLY A N 1
ATOM 687 C CA . GLY A 1 88 ? 0.402 4.873 14.984 1.00 92.81 88 GLY A CA 1
ATOM 688 C C . GLY A 1 88 ? -1.089 5.201 14.800 1.00 92.81 88 GLY A C 1
ATOM 689 O O . GLY A 1 88 ? -1.846 4.331 14.374 1.00 92.81 88 GLY A O 1
ATOM 690 N N . PRO A 1 89 ? -1.538 6.429 15.129 1.00 92.38 89 PRO A N 1
ATOM 691 C CA . PRO A 1 89 ? -2.923 6.857 14.902 1.00 92.38 89 PRO A CA 1
ATOM 692 C C . PRO A 1 89 ? -3.307 6.692 13.425 1.00 92.38 89 PRO A C 1
ATOM 694 O O . PRO A 1 89 ? -2.553 7.136 12.561 1.00 92.38 89 PRO A O 1
ATOM 697 N N . ASN A 1 90 ? -4.416 6.017 13.125 1.00 93.75 90 ASN A N 1
ATOM 698 C CA . ASN A 1 90 ? -4.819 5.698 11.754 1.00 93.75 90 ASN A CA 1
ATOM 699 C C . ASN A 1 90 ? -6.326 5.388 11.653 1.00 93.75 90 ASN A C 1
ATOM 701 O O . ASN A 1 90 ? -6.978 5.150 12.668 1.00 93.75 90 ASN A O 1
ATOM 705 N N . ASP A 1 91 ? -6.831 5.319 10.417 1.00 94.31 91 ASP A N 1
ATOM 706 C CA . ASP A 1 91 ? -8.161 4.810 10.053 1.00 94.31 91 ASP A CA 1
ATOM 707 C C . ASP A 1 91 ? -8.030 3.676 9.016 1.00 94.31 91 ASP A C 1
ATOM 709 O O . ASP A 1 91 ? -8.525 3.767 7.893 1.00 94.31 91 ASP A O 1
ATOM 713 N N . ALA A 1 92 ? -7.314 2.595 9.354 1.00 94.62 92 ALA A N 1
ATOM 714 C CA . ALA A 1 92 ? -7.076 1.483 8.424 1.00 94.62 92 ALA A CA 1
ATOM 715 C C . ALA A 1 92 ? -8.382 0.868 7.882 1.00 94.62 92 ALA A C 1
ATOM 717 O O . ALA A 1 92 ? -8.474 0.550 6.695 1.00 94.62 92 ALA A O 1
ATOM 718 N N . ALA A 1 93 ? -9.407 0.734 8.731 1.00 94.19 93 ALA A N 1
ATOM 719 C CA . ALA A 1 93 ? -10.706 0.191 8.337 1.00 94.19 93 ALA A CA 1
ATOM 720 C C . ALA A 1 93 ? -11.461 1.120 7.372 1.00 94.19 93 ALA A C 1
ATOM 722 O O . ALA A 1 93 ? -11.980 0.660 6.351 1.00 94.19 93 ALA A O 1
ATOM 723 N N . GLY A 1 94 ? -11.496 2.427 7.650 1.00 96.44 94 GLY A N 1
ATOM 724 C CA . GLY A 1 94 ? -12.113 3.390 6.745 1.00 96.44 94 GLY A CA 1
ATOM 725 C C . GLY A 1 94 ? -11.329 3.549 5.444 1.00 96.44 94 GLY A C 1
ATOM 726 O O . GLY A 1 94 ? -11.947 3.620 4.379 1.00 96.44 94 GLY A O 1
ATOM 727 N N . PHE A 1 95 ? -9.993 3.516 5.486 1.00 97.12 95 PHE A N 1
ATOM 728 C CA . PHE A 1 95 ? -9.163 3.502 4.281 1.00 97.12 95 PHE A CA 1
ATOM 729 C C . PHE A 1 95 ? -9.472 2.279 3.411 1.00 97.12 95 PHE A C 1
ATOM 731 O O . PHE A 1 95 ? -9.695 2.436 2.212 1.00 97.12 95 PHE A O 1
ATOM 738 N N . ALA A 1 96 ? -9.574 1.083 4.004 1.00 96.38 96 ALA A N 1
ATOM 739 C CA . ALA A 1 96 ? -9.955 -0.133 3.286 1.00 96.38 96 ALA A CA 1
ATOM 740 C C . ALA A 1 96 ? -11.310 0.013 2.583 1.00 96.38 96 ALA A C 1
ATOM 742 O O . ALA A 1 96 ? -11.420 -0.227 1.379 1.00 96.38 96 ALA A O 1
ATOM 743 N N . HIS A 1 97 ? -12.319 0.519 3.296 1.00 96.62 97 HIS A N 1
ATOM 744 C CA . HIS A 1 97 ? -13.627 0.778 2.704 1.00 96.62 97 HIS A CA 1
ATOM 745 C C . HIS A 1 97 ? -13.547 1.762 1.524 1.00 96.62 97 HIS A C 1
ATOM 747 O O . HIS A 1 97 ? -14.090 1.491 0.452 1.00 96.62 97 HIS A O 1
ATOM 753 N N . ARG A 1 98 ? -12.829 2.884 1.682 1.00 97.81 98 ARG A N 1
ATOM 754 C CA . ARG A 1 98 ? -12.648 3.886 0.616 1.00 97.81 98 ARG A CA 1
ATOM 755 C C . ARG A 1 98 ? -11.880 3.322 -0.585 1.00 97.81 98 ARG A C 1
ATOM 757 O O . ARG A 1 98 ? -12.240 3.622 -1.723 1.00 97.81 98 ARG A O 1
ATOM 764 N N . LEU A 1 99 ? -10.861 2.493 -0.354 1.00 96.94 99 LEU A N 1
ATOM 765 C CA . LEU A 1 99 ? -10.093 1.820 -1.405 1.00 96.94 99 LEU A CA 1
ATOM 766 C C . LEU A 1 99 ? -10.987 0.884 -2.227 1.00 96.94 99 LEU A C 1
ATOM 768 O O . LEU A 1 99 ? -10.986 0.956 -3.459 1.00 96.94 99 LEU A O 1
ATOM 772 N N . GLN A 1 100 ? -11.796 0.064 -1.551 1.00 96.25 100 GLN A N 1
ATOM 773 C CA . GLN A 1 100 ? -12.747 -0.832 -2.203 1.00 96.25 100 GLN A CA 1
ATOM 774 C C . GLN A 1 100 ? -13.783 -0.057 -3.026 1.00 96.25 100 GLN A C 1
ATOM 776 O O . GLN A 1 100 ? -14.042 -0.423 -4.169 1.00 96.25 100 GLN A O 1
ATOM 781 N N . GLN A 1 101 ? -14.346 1.029 -2.486 1.00 97.31 101 GLN A N 1
ATOM 782 C CA . GLN A 1 101 ? -15.312 1.861 -3.215 1.00 97.31 101 GLN A CA 1
ATOM 783 C C . GLN A 1 101 ? -14.695 2.527 -4.453 1.00 97.31 101 GLN A C 1
ATOM 785 O O . GLN A 1 101 ? -15.342 2.604 -5.495 1.00 97.31 101 GLN A O 1
ATOM 790 N N . ARG A 1 102 ? -13.444 2.995 -4.358 1.00 97.50 102 ARG A N 1
ATOM 791 C CA . ARG A 1 102 ? -12.778 3.718 -5.452 1.00 97.50 102 ARG A CA 1
ATOM 792 C C . ARG A 1 102 ? -12.320 2.805 -6.586 1.00 97.50 102 ARG A C 1
ATOM 794 O O . ARG A 1 102 ? -12.451 3.183 -7.745 1.00 97.50 102 ARG A O 1
ATOM 801 N N . PHE A 1 103 ? -11.767 1.636 -6.263 1.00 95.94 103 PHE A N 1
ATOM 802 C CA . PHE A 1 103 ? -11.120 0.763 -7.254 1.00 95.94 103 PHE A CA 1
ATOM 803 C C . PHE A 1 103 ? -11.842 -0.566 -7.488 1.00 95.94 103 PHE A C 1
ATOM 805 O O . PHE A 1 103 ? -11.451 -1.318 -8.376 1.00 95.94 103 PHE A O 1
ATOM 812 N N . GLY A 1 104 ? -12.867 -0.898 -6.700 1.00 94.12 104 GLY A N 1
ATOM 813 C CA . GLY A 1 104 ? -13.554 -2.189 -6.792 1.00 94.12 104 GLY A CA 1
ATOM 814 C C . GLY A 1 104 ? -12.696 -3.383 -6.357 1.00 94.12 104 GLY A C 1
ATOM 815 O O . GLY A 1 104 ? -13.028 -4.519 -6.688 1.00 94.12 104 GLY A O 1
ATOM 816 N N . ILE A 1 105 ? -11.593 -3.149 -5.638 1.00 92.12 105 ILE A N 1
ATOM 817 C CA . ILE A 1 105 ? -10.717 -4.208 -5.120 1.00 92.12 105 ILE A CA 1
ATOM 818 C C . ILE A 1 105 ? -11.282 -4.697 -3.784 1.00 92.12 105 ILE A C 1
ATOM 820 O O . ILE A 1 105 ? -11.455 -3.874 -2.883 1.00 92.12 105 ILE A O 1
ATOM 824 N N . PRO A 1 106 ? -11.553 -6.003 -3.611 1.00 92.69 106 PRO A N 1
ATOM 825 C CA . PRO A 1 106 ? -11.904 -6.553 -2.308 1.00 92.69 106 PRO A CA 1
ATOM 826 C C . PRO A 1 106 ? -10.815 -6.254 -1.275 1.00 92.69 106 PRO A C 1
ATOM 828 O O . PRO A 1 106 ? -9.628 -6.446 -1.546 1.00 92.69 106 PRO A O 1
ATOM 831 N N . THR A 1 107 ? -11.210 -5.814 -0.082 1.00 93.25 107 THR A N 1
ATOM 832 C CA . THR A 1 107 ? -10.275 -5.556 1.018 1.00 93.25 107 THR A CA 1
ATOM 833 C C . THR A 1 107 ? -10.512 -6.496 2.183 1.00 93.25 107 THR A C 1
ATOM 835 O O . THR A 1 107 ? -11.659 -6.716 2.572 1.00 93.25 107 THR A O 1
ATOM 838 N N . VAL A 1 108 ? -9.430 -6.989 2.782 1.00 91.19 108 VAL A N 1
ATOM 839 C CA . VAL A 1 108 ? -9.463 -7.780 4.015 1.00 91.19 108 VAL A CA 1
ATOM 840 C C . VAL A 1 108 ? -8.699 -7.039 5.100 1.00 91.19 108 VAL A C 1
ATOM 842 O O . VAL A 1 108 ? -7.584 -6.563 4.878 1.00 91.19 108 VAL A O 1
ATOM 845 N N . LEU A 1 109 ? -9.304 -6.957 6.284 1.00 90.19 109 LEU A N 1
ATOM 846 C CA . LEU A 1 109 ? -8.640 -6.432 7.466 1.00 90.19 109 LEU A CA 1
ATOM 847 C C . LEU A 1 109 ? -7.895 -7.552 8.194 1.00 90.19 109 LEU A C 1
ATOM 849 O O . LEU A 1 109 ? -8.465 -8.622 8.402 1.00 90.19 109 LEU A O 1
ATOM 853 N N . TYR A 1 110 ? -6.641 -7.315 8.582 1.00 82.31 110 TYR A N 1
ATOM 854 C CA . TYR A 1 110 ? -5.820 -8.302 9.298 1.00 82.31 110 TYR A CA 1
ATOM 855 C C . TYR A 1 110 ? -5.423 -7.829 10.700 1.00 82.31 110 TYR A C 1
ATOM 857 O O . TYR A 1 110 ? -5.505 -6.639 11.021 1.00 82.31 110 TYR A O 1
ATOM 865 N N . GLU A 1 111 ? -4.996 -8.783 11.534 1.00 79.69 111 GLU A N 1
ATOM 866 C CA . GLU A 1 111 ? -4.569 -8.553 12.919 1.00 79.69 111 GLU A CA 1
ATOM 867 C C . GLU A 1 111 ? -5.571 -7.694 13.711 1.00 79.69 111 GLU A C 1
ATOM 869 O O . GLU A 1 111 ? -6.744 -8.053 13.825 1.00 79.69 111 GLU A O 1
ATOM 874 N N . ARG A 1 112 ? -5.119 -6.567 14.277 1.00 77.12 112 ARG A N 1
ATOM 875 C CA . ARG A 1 112 ? -5.880 -5.745 15.228 1.00 77.12 112 ARG A CA 1
ATOM 876 C C . ARG A 1 112 ? -7.046 -5.009 14.579 1.00 77.12 112 ARG A C 1
ATOM 878 O O . ARG A 1 112 ? -7.939 -4.565 15.293 1.00 77.12 112 ARG A O 1
ATOM 885 N N . SER A 1 113 ? -7.034 -4.874 13.256 1.00 73.06 113 SER A N 1
ATOM 886 C CA . SER A 1 113 ? -8.118 -4.242 12.501 1.00 73.06 113 SER A CA 1
ATOM 887 C C . SER A 1 113 ? -9.160 -5.239 11.998 1.00 73.06 113 SER A C 1
ATOM 889 O O . SER A 1 113 ? -10.216 -4.811 11.543 1.00 73.06 113 SER A O 1
ATOM 891 N N . GLY A 1 114 ? -8.861 -6.540 12.031 1.00 74.75 114 GLY A N 1
ATOM 892 C CA . GLY A 1 114 ? -9.718 -7.598 11.502 1.00 74.75 114 GLY A CA 1
ATOM 893 C C . GLY A 1 114 ? -10.259 -8.533 12.579 1.00 74.75 114 GLY A C 1
ATOM 894 O O . GLY A 1 114 ? -10.451 -8.161 13.733 1.00 74.75 114 GLY A O 1
ATOM 895 N N . ASP A 1 115 ? -10.478 -9.786 12.191 1.00 77.12 115 ASP A N 1
ATOM 896 C CA . ASP A 1 115 ? -10.914 -10.879 13.070 1.00 77.12 115 ASP A CA 1
ATOM 897 C C . ASP A 1 115 ? -9.748 -11.585 13.792 1.00 77.12 115 ASP A C 1
ATOM 899 O O . ASP A 1 115 ? -9.913 -12.673 14.341 1.00 77.12 115 ASP A O 1
ATOM 903 N N . GLY A 1 116 ? -8.559 -10.972 13.795 1.00 76.69 116 GLY A N 1
ATOM 904 C CA . GLY A 1 116 ? -7.350 -11.520 14.407 1.00 76.69 116 GLY A CA 1
ATOM 905 C C . GLY A 1 116 ? -6.545 -12.469 13.517 1.00 76.69 116 GLY A C 1
ATOM 906 O O . GLY A 1 116 ? -5.475 -12.901 13.945 1.00 76.69 116 GLY A O 1
ATOM 907 N N . ARG A 1 117 ? -6.992 -12.768 12.286 1.00 79.25 117 ARG A N 1
ATOM 908 C CA . ARG A 1 117 ? -6.201 -13.573 11.341 1.00 79.25 117 ARG A CA 1
ATOM 909 C C . ARG A 1 117 ? -4.882 -12.892 10.980 1.00 79.25 117 ARG A C 1
ATOM 911 O O . ARG A 1 117 ? -4.816 -11.686 10.715 1.00 79.25 117 ARG A O 1
ATOM 918 N N . SER A 1 118 ? -3.832 -13.702 10.922 1.00 80.56 118 SER A N 1
ATOM 919 C CA . SER A 1 118 ? -2.509 -13.309 10.443 1.00 80.56 118 SER A CA 1
ATOM 920 C C . SER A 1 118 ? -2.462 -13.234 8.912 1.00 80.56 118 SER A C 1
ATOM 922 O O . SER A 1 118 ? -3.232 -13.888 8.204 1.00 80.56 118 SER A O 1
ATOM 924 N N . LEU A 1 119 ? -1.503 -12.475 8.371 1.00 78.75 119 LEU A N 1
ATOM 925 C CA . LEU A 1 119 ? -1.307 -12.370 6.920 1.00 78.75 119 LEU A CA 1
ATOM 926 C C . LEU A 1 119 ? -1.097 -13.741 6.233 1.00 78.75 119 LEU A C 1
ATOM 928 O O . LEU A 1 119 ? -1.711 -13.967 5.189 1.00 78.75 119 LEU A O 1
ATOM 932 N N . PRO A 1 120 ? -0.305 -14.694 6.776 1.00 81.31 120 PRO A N 1
ATOM 933 C CA . PRO A 1 120 ? -0.195 -16.032 6.193 1.00 81.31 120 PRO A CA 1
ATOM 934 C C . PRO A 1 120 ? -1.511 -16.816 6.168 1.00 81.31 120 PRO A C 1
ATOM 936 O O . PRO A 1 120 ? -1.728 -17.594 5.242 1.00 81.31 120 PRO A O 1
ATOM 939 N N . GLU A 1 121 ? -2.387 -16.640 7.162 1.00 81.12 121 GLU A N 1
ATOM 940 C CA . GLU A 1 121 ? -3.707 -17.283 7.172 1.00 81.12 121 GLU A CA 1
ATOM 941 C C . GLU A 1 121 ? -4.612 -16.692 6.098 1.00 81.12 121 GLU A C 1
ATOM 943 O O . GLU A 1 121 ? -5.230 -17.448 5.352 1.00 81.12 121 GLU A O 1
ATOM 948 N N . ILE A 1 122 ? -4.640 -15.366 5.962 1.00 80.94 122 ILE A N 1
ATOM 949 C CA . ILE A 1 122 ? -5.405 -14.684 4.909 1.00 80.94 122 ILE A CA 1
ATOM 950 C C . ILE A 1 122 ? -4.920 -15.148 3.533 1.00 80.94 122 ILE A C 1
ATOM 952 O O . ILE A 1 122 ? -5.721 -15.588 2.714 1.00 80.94 122 ILE A O 1
ATOM 956 N N . ARG A 1 123 ? -3.601 -15.187 3.312 1.00 78.94 123 ARG A N 1
ATOM 957 C CA . ARG A 1 123 ? -3.012 -15.633 2.040 1.00 78.94 123 ARG A CA 1
ATOM 958 C C . ARG A 1 123 ? -3.329 -17.083 1.651 1.00 78.94 123 ARG A C 1
ATOM 960 O O . ARG A 1 123 ? -3.227 -17.421 0.478 1.00 78.94 123 ARG A O 1
ATOM 967 N N . LYS A 1 124 ? -3.679 -17.951 2.607 1.00 73.44 124 LYS A N 1
ATOM 968 C CA . LYS A 1 124 ? -4.085 -19.343 2.329 1.00 73.44 12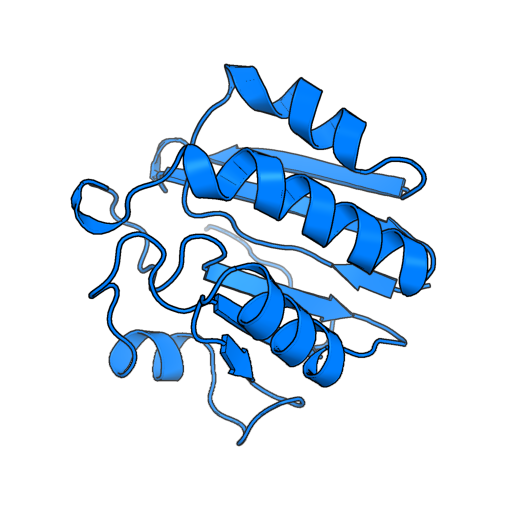4 LYS A CA 1
ATOM 969 C C . LYS A 1 124 ? -5.541 -19.471 1.882 1.00 73.44 124 LYS A C 1
ATOM 971 O O . LYS A 1 124 ? -5.871 -20.463 1.240 1.00 73.44 124 LYS A O 1
ATOM 976 N N . HIS A 1 125 ? -6.396 -18.524 2.263 1.00 69.06 125 HIS A N 1
ATOM 977 C CA . HIS A 1 125 ? -7.845 -18.607 2.053 1.00 69.06 125 HIS A CA 1
ATOM 978 C C . HIS A 1 125 ? -8.341 -17.644 0.970 1.00 69.06 125 HIS A C 1
ATOM 980 O O . HIS A 1 125 ? -9.312 -17.953 0.286 1.00 69.06 125 HIS A O 1
ATOM 986 N N . GLU A 1 126 ? -7.660 -16.513 0.785 1.00 69.06 126 GLU A N 1
ATOM 987 C CA . GLU A 1 126 ? -7.979 -15.524 -0.241 1.00 69.06 126 GLU A CA 1
ATOM 988 C C . GLU A 1 126 ? -7.182 -15.808 -1.524 1.00 69.06 126 GLU A C 1
ATOM 990 O O . GLU A 1 126 ? -5.980 -16.067 -1.481 1.00 69.06 126 GLU A O 1
ATOM 995 N N . GLY A 1 127 ? -7.846 -15.783 -2.682 1.00 60.12 127 GLY A N 1
ATOM 996 C CA . GLY A 1 127 ? -7.228 -16.091 -3.975 1.00 60.12 127 GLY A CA 1
ATOM 997 C C . GLY A 1 127 ? -7.007 -14.857 -4.851 1.00 60.12 127 GLY A C 1
ATOM 998 O O . GLY A 1 127 ? -7.843 -13.957 -4.897 1.00 60.12 127 GLY A O 1
ATOM 999 N N . ALA A 1 128 ? -5.938 -14.863 -5.652 1.00 63.25 128 ALA A N 1
ATOM 1000 C CA . ALA A 1 128 ? -5.651 -13.855 -6.682 1.00 63.25 128 ALA A CA 1
ATOM 1001 C C . ALA A 1 128 ? -6.549 -13.994 -7.939 1.00 63.25 128 ALA A C 1
ATOM 1003 O O . ALA A 1 128 ? -6.099 -13.807 -9.065 1.00 63.25 128 ALA A O 1
ATOM 1004 N N . GLY A 1 129 ? -7.824 -14.363 -7.770 1.00 68.12 129 GLY A N 1
ATOM 1005 C CA . GLY A 1 129 ? -8.739 -14.718 -8.868 1.00 68.12 129 GLY A CA 1
ATOM 1006 C C . GLY A 1 129 ? -9.149 -13.557 -9.786 1.00 68.12 129 GLY A C 1
ATOM 1007 O O . GLY A 1 129 ? -9.915 -13.756 -10.726 1.00 68.12 129 GLY A O 1
ATOM 1008 N N . THR A 1 130 ? -8.659 -12.345 -9.528 1.00 83.56 130 THR A N 1
ATOM 1009 C CA . THR A 1 130 ? -8.928 -11.138 -10.317 1.00 83.56 130 THR A CA 1
ATOM 1010 C C . THR A 1 130 ? -7.617 -10.462 -10.708 1.00 83.56 130 THR A C 1
ATOM 1012 O O . THR A 1 130 ? -6.558 -10.764 -10.162 1.00 83.56 130 THR A O 1
ATOM 1015 N N . ARG A 1 131 ? -7.691 -9.491 -11.625 1.00 89.31 131 ARG A N 1
ATOM 1016 C CA . ARG A 1 131 ? -6.538 -8.688 -12.061 1.00 89.31 131 ARG A CA 1
ATOM 1017 C C . ARG A 1 131 ? -5.727 -8.112 -10.892 1.00 89.31 131 ARG A C 1
ATOM 1019 O O . ARG A 1 131 ? -4.506 -8.041 -10.972 1.00 89.31 131 ARG A O 1
ATOM 1026 N N . TRP A 1 132 ? -6.404 -7.703 -9.820 1.00 92.88 132 TRP A N 1
ATOM 1027 C CA . TRP A 1 132 ? -5.790 -7.042 -8.664 1.00 92.88 132 TRP A CA 1
ATOM 1028 C C . TRP A 1 132 ? -5.842 -7.850 -7.374 1.00 92.88 132 TRP A C 1
ATOM 1030 O O . TRP A 1 132 ? -5.213 -7.450 -6.397 1.00 92.88 132 TRP A O 1
ATOM 1040 N N . GLY A 1 133 ? -6.537 -8.987 -7.371 1.00 92.69 133 GLY A N 1
ATOM 1041 C CA . GLY A 1 133 ? -6.666 -9.849 -6.206 1.00 92.69 133 GLY A CA 1
ATOM 1042 C C . GLY A 1 133 ? -7.380 -9.157 -5.046 1.00 92.69 133 GLY A C 1
ATOM 1043 O O . GLY A 1 133 ? -8.382 -8.473 -5.255 1.00 92.69 133 GLY A O 1
ATOM 1044 N N . VAL A 1 134 ? -6.863 -9.356 -3.835 1.00 91.94 134 VAL A N 1
ATOM 1045 C CA . VAL A 1 134 ? -7.414 -8.856 -2.570 1.00 91.94 134 VAL A CA 1
ATOM 1046 C C . VAL A 1 134 ? -6.376 -7.994 -1.863 1.00 91.94 134 VAL A C 1
ATOM 1048 O O . VAL A 1 134 ? -5.239 -8.424 -1.684 1.00 91.94 134 VAL A O 1
ATOM 1051 N N . ALA A 1 135 ? -6.761 -6.792 -1.433 1.00 94.19 135 ALA A N 1
ATOM 1052 C CA . ALA A 1 135 ? -5.873 -5.909 -0.687 1.00 94.19 135 ALA A CA 1
ATOM 1053 C C . ALA A 1 135 ? -5.971 -6.148 0.825 1.00 94.19 135 ALA A C 1
ATOM 1055 O O . ALA A 1 135 ? -7.052 -6.038 1.409 1.00 94.19 135 ALA A O 1
ATOM 1056 N N . THR A 1 136 ? -4.839 -6.434 1.471 1.00 93.94 136 THR A N 1
ATOM 1057 C CA . THR A 1 136 ? -4.794 -6.67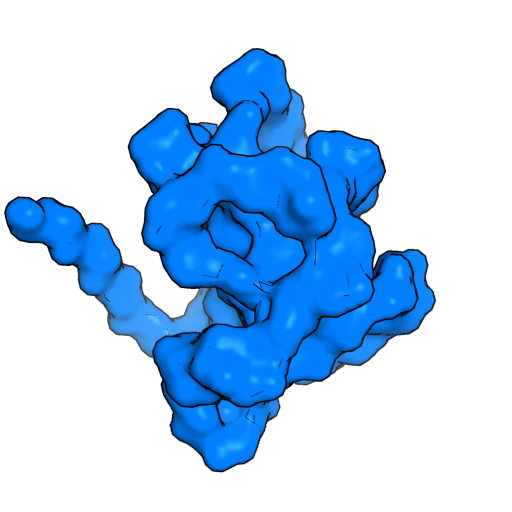7 2.922 1.00 93.94 136 THR A CA 1
ATOM 1058 C C . THR A 1 136 ? -4.381 -5.416 3.663 1.00 93.94 136 THR A C 1
ATOM 1060 O O . THR A 1 136 ? -3.297 -4.884 3.433 1.00 93.94 136 THR A O 1
ATOM 1063 N N . ILE A 1 137 ? -5.221 -4.916 4.563 1.00 94.88 137 ILE A N 1
ATOM 1064 C CA . ILE A 1 137 ? -5.035 -3.616 5.223 1.00 94.88 137 ILE A CA 1
ATOM 1065 C C . ILE A 1 137 ? -5.189 -3.798 6.728 1.00 94.88 137 ILE A C 1
ATOM 1067 O O . ILE A 1 137 ? -6.030 -4.566 7.176 1.00 94.88 137 ILE A O 1
ATOM 1071 N N . GLY A 1 138 ? -4.384 -3.129 7.546 1.00 90.69 138 GLY A N 1
ATOM 1072 C CA . GLY A 1 138 ? -4.549 -3.290 8.989 1.00 90.69 138 GLY A CA 1
ATOM 1073 C C . GLY A 1 138 ? -3.532 -2.560 9.835 1.00 90.69 138 GLY A C 1
ATOM 1074 O O . GLY A 1 138 ? -2.447 -2.202 9.379 1.00 90.69 138 GLY A O 1
ATOM 1075 N N . GLU A 1 139 ? -3.908 -2.348 11.085 1.00 89.12 139 GLU A N 1
ATOM 1076 C CA . GLU A 1 139 ? -3.075 -1.764 12.120 1.00 89.12 139 GLU A CA 1
ATOM 1077 C C . GLU A 1 139 ? -2.178 -2.826 12.744 1.00 89.12 139 GLU A C 1
ATOM 1079 O O . GLU A 1 139 ? -2.636 -3.899 13.149 1.00 89.12 139 GLU A O 1
ATOM 1084 N N . ARG A 1 140 ? -0.904 -2.473 12.921 1.00 83.38 140 ARG A N 1
ATOM 1085 C CA . ARG A 1 140 ? 0.029 -3.289 13.695 1.00 83.38 140 ARG A CA 1
ATOM 1086 C C . ARG A 1 140 ? 1.109 -2.464 14.389 1.00 83.38 140 ARG A C 1
ATOM 1088 O O . ARG A 1 140 ? 1.284 -1.276 14.132 1.00 83.38 140 ARG A O 1
ATOM 1095 N N . GLY A 1 141 ? 1.852 -3.122 15.278 1.00 81.19 141 GLY A N 1
ATOM 1096 C CA . GLY A 1 141 ? 3.099 -2.582 15.823 1.00 81.19 141 GLY A CA 1
ATOM 1097 C C . GLY A 1 141 ? 4.246 -2.593 14.803 1.00 81.19 141 GLY A C 1
ATOM 1098 O O . GLY A 1 141 ? 4.109 -3.076 13.675 1.00 81.19 141 GLY A O 1
ATOM 1099 N N . PHE A 1 142 ? 5.412 -2.083 15.209 1.00 76.50 142 PHE A N 1
ATOM 1100 C CA . PHE A 1 142 ? 6.634 -2.223 14.414 1.00 76.50 142 PHE A CA 1
ATOM 1101 C C . PHE A 1 142 ? 6.996 -3.702 14.251 1.00 76.50 142 PHE A C 1
ATOM 1103 O O . PHE A 1 142 ? 6.992 -4.457 15.221 1.00 76.50 142 PHE A O 1
ATOM 1110 N N . LEU A 1 143 ? 7.357 -4.101 13.033 1.00 71.19 143 LEU A N 1
ATOM 1111 C CA . LEU A 1 143 ? 7.986 -5.393 12.785 1.00 71.19 143 LEU A CA 1
ATOM 1112 C C . LEU A 1 143 ? 9.143 -5.216 11.814 1.00 71.19 143 LEU A C 1
ATOM 1114 O O . LEU A 1 143 ? 9.045 -4.478 10.833 1.00 71.19 143 LEU A O 1
ATOM 1118 N N . LEU A 1 144 ? 10.235 -5.899 12.137 1.00 65.06 144 LEU A N 1
ATOM 1119 C CA . LEU A 1 144 ? 11.451 -5.965 11.347 1.00 65.06 144 LEU A CA 1
ATOM 1120 C C . LEU A 1 144 ? 11.360 -7.201 10.455 1.00 65.06 144 LEU A C 1
ATOM 1122 O O . LEU A 1 144 ? 11.247 -8.320 10.954 1.00 65.06 144 LEU A O 1
ATOM 1126 N N . ALA A 1 145 ? 11.383 -6.996 9.141 1.00 63.06 145 ALA A N 1
ATOM 1127 C CA . ALA A 1 145 ? 11.569 -8.081 8.189 1.00 63.06 145 ALA A CA 1
ATOM 1128 C C . ALA A 1 145 ? 13.077 -8.262 7.970 1.00 63.06 145 ALA A C 1
ATOM 1130 O O . ALA A 1 145 ? 13.727 -7.372 7.428 1.00 63.06 145 ALA A O 1
ATOM 1131 N N . ILE A 1 146 ? 13.630 -9.386 8.430 1.00 61.12 146 ILE A N 1
ATOM 1132 C CA . ILE A 1 146 ? 15.042 -9.744 8.251 1.00 61.12 146 ILE A CA 1
ATOM 1133 C C . ILE A 1 146 ? 15.073 -10.976 7.347 1.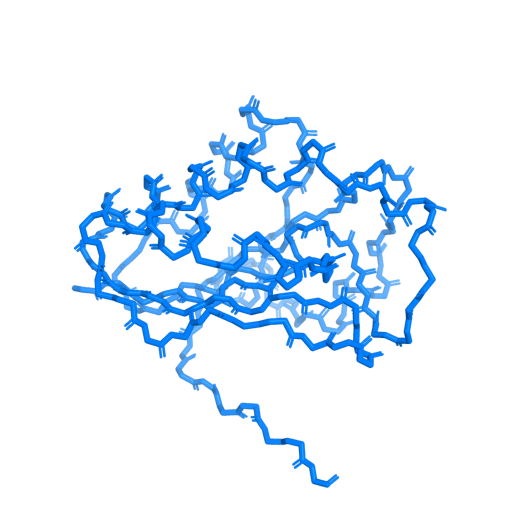00 61.12 146 ILE A C 1
ATOM 1135 O O . ILE A 1 146 ? 14.571 -12.032 7.731 1.00 61.12 146 ILE A O 1
ATOM 1139 N N . ASN A 1 147 ? 15.640 -10.826 6.151 1.00 55.12 147 ASN A N 1
ATOM 1140 C CA . ASN A 1 147 ? 16.016 -11.962 5.316 1.00 55.12 147 ASN A CA 1
ATOM 1141 C C . ASN A 1 147 ? 17.367 -12.477 5.833 1.00 55.12 147 ASN A C 1
ATOM 1143 O O . ASN A 1 147 ? 18.293 -11.677 5.985 1.00 55.12 147 ASN A O 1
ATOM 1147 N N . VAL A 1 148 ? 17.449 -13.770 6.157 1.00 47.59 148 VAL A N 1
ATOM 1148 C CA . VAL A 1 148 ? 18.670 -14.441 6.644 1.00 47.59 148 VAL A CA 1
ATOM 1149 C C . VAL A 1 148 ? 19.309 -15.228 5.514 1.00 47.59 148 VAL A C 1
ATOM 1151 O O . VAL A 1 148 ? 18.533 -15.853 4.756 1.00 47.59 148 VAL A O 1
#